Protein AF-A0A7X1B0L5-F1 (afdb_monomer_lite)

Foldseek 3Di:
DDPPDDPPDDDVVVVVVVVVPDDDCWQVLQVVLVVVVVVVCVVVVADWDKAGQDPPPHSKIKIWHWDQAPVAIKIWIWIWTDDPSFIKIWIFIAGVPCRVRTDDIDIDTDPDPVRVVVVVVVVVCVHPPDPPPD

Radius of gyration: 18.7 Å; chains: 1; bounding box: 50×46×58 Å

Secondary structure (DSSP, 8-state):
---------SHHHHHHHHHHTSPP-HHHHHHHHHHHHHHHHHHTT---EEE--BTTTBSEEEEEEEEE-SSSEEEEEEEEEEETTEEEEEEEEEETT-TTSB---EEEE-SSHHHHHHHHHHHHHHHH------

Organism: NCBI:txid388746

Sequence (134 aa):
MKSGNPNPTSDLFMILETKRNSASDSCQIVSDASSWLKSELKGADVKFQYGACENDLWTFSSFTFLRDGDDEKLAFELKIAEISRVPYAFIDVHAFGKPQERRFPFFGEIESEDGKNKVLHYIADFLLSTETSE

pLDDT: mean 86.51, std 14.71, range [40.25, 98.25]

Structure (mmCIF, N/CA/C/O backbone):
data_AF-A0A7X1B0L5-F1
#
_entry.id   AF-A0A7X1B0L5-F1
#
loop_
_atom_site.group_PDB
_atom_site.id
_atom_site.type_symbol
_atom_site.label_atom_id
_atom_site.label_alt_id
_atom_site.label_comp_id
_atom_site.label_asym_id
_atom_site.label_entity_id
_atom_site.label_seq_id
_atom_site.pdbx_PDB_ins_code
_atom_site.Cartn_x
_atom_site.Cartn_y
_atom_site.Cartn_z
_atom_site.occupancy
_atom_site.B_iso_or_equiv
_atom_site.auth_seq_id
_atom_site.auth_comp_id
_atom_site.auth_asym_id
_atom_site.auth_atom_id
_atom_site.pdbx_PDB_model_num
ATOM 1 N N . MET A 1 1 ? 37.991 31.538 -10.272 1.00 41.81 1 MET A N 1
ATOM 2 C CA . MET A 1 1 ? 36.597 31.284 -9.854 1.00 41.81 1 MET A CA 1
ATOM 3 C C . MET A 1 1 ? 35.703 31.298 -11.088 1.00 41.81 1 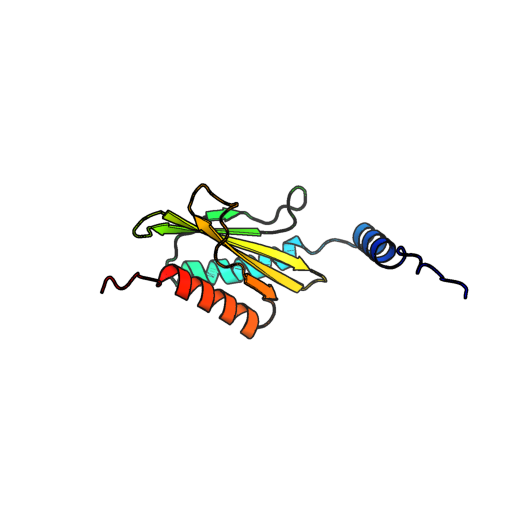MET A C 1
ATOM 5 O O . MET A 1 1 ? 35.440 32.364 -11.622 1.00 41.81 1 MET A O 1
ATOM 9 N N . LYS A 1 2 ? 35.293 30.127 -11.584 1.00 41.50 2 LYS A N 1
ATOM 10 C CA . LYS A 1 2 ? 34.147 29.994 -12.492 1.00 41.50 2 LYS A CA 1
ATOM 11 C C . LYS A 1 2 ? 33.177 29.066 -11.777 1.00 41.50 2 LYS A C 1
ATOM 13 O O . LYS A 1 2 ? 33.413 27.866 -11.720 1.00 41.50 2 LYS A O 1
ATOM 18 N N . SER A 1 3 ? 32.180 29.663 -11.132 1.00 49.12 3 SER A N 1
ATOM 19 C CA . SER A 1 3 ? 31.048 28.940 -10.560 1.00 49.12 3 SER A CA 1
ATOM 20 C C . SER A 1 3 ? 30.271 28.343 -11.730 1.00 49.12 3 SER A C 1
ATOM 22 O O . SER A 1 3 ? 29.501 29.035 -12.392 1.00 49.12 3 SER A O 1
ATOM 24 N N . GLY A 1 4 ? 30.594 27.102 -12.086 1.00 45.38 4 GLY A N 1
ATOM 25 C CA . GLY A 1 4 ? 29.802 26.327 -13.025 1.00 45.38 4 GLY A CA 1
ATOM 26 C C . GLY A 1 4 ? 28.561 25.872 -12.284 1.00 45.38 4 GLY A C 1
ATOM 27 O O . GLY A 1 4 ? 28.646 24.951 -11.478 1.00 45.38 4 GLY A O 1
ATOM 28 N N . ASN A 1 5 ? 27.430 26.533 -12.527 1.00 48.34 5 ASN A N 1
ATOM 29 C CA . ASN A 1 5 ? 26.137 25.967 -12.163 1.00 48.34 5 ASN A CA 1
ATOM 30 C C . ASN A 1 5 ? 26.060 24.566 -12.796 1.00 48.34 5 ASN A C 1
ATOM 32 O O . ASN A 1 5 ? 26.190 24.473 -14.022 1.00 48.34 5 ASN A O 1
ATOM 36 N N . PRO A 1 6 ? 25.898 23.481 -12.018 1.00 54.34 6 PRO A N 1
ATOM 37 C CA . PRO A 1 6 ? 25.676 22.168 -12.598 1.00 54.34 6 PRO A CA 1
ATOM 38 C C . PRO A 1 6 ? 24.357 22.240 -13.362 1.00 54.34 6 PRO A C 1
ATOM 40 O O . PRO A 1 6 ? 23.338 22.622 -12.797 1.00 54.34 6 PRO A O 1
ATOM 43 N N . ASN A 1 7 ? 24.395 21.960 -14.662 1.00 52.66 7 ASN A N 1
ATOM 44 C CA . ASN A 1 7 ? 23.231 22.013 -15.537 1.00 52.66 7 ASN A CA 1
ATOM 45 C C . ASN A 1 7 ? 22.232 20.934 -15.067 1.00 52.66 7 ASN A C 1
ATOM 47 O O . ASN A 1 7 ? 22.522 19.747 -15.237 1.00 52.66 7 ASN A O 1
ATOM 51 N N . PRO A 1 8 ? 21.100 21.274 -14.425 1.00 59.25 8 PRO A N 1
ATOM 52 C CA . PRO A 1 8 ? 20.232 20.269 -13.838 1.00 59.25 8 PRO A CA 1
ATOM 53 C C . PRO A 1 8 ? 19.237 19.814 -14.902 1.00 59.25 8 PRO A C 1
ATOM 55 O O . PRO A 1 8 ? 18.107 20.282 -14.900 1.00 59.25 8 PRO A O 1
ATOM 58 N N . THR A 1 9 ? 19.638 18.996 -15.882 1.00 58.16 9 THR A N 1
ATOM 59 C CA . THR A 1 9 ? 18.682 18.335 -16.806 1.00 58.16 9 THR A CA 1
ATOM 60 C C . THR A 1 9 ? 19.365 17.319 -17.723 1.00 58.16 9 THR A C 1
ATOM 62 O O . THR A 1 9 ? 19.724 17.601 -18.860 1.00 58.16 9 THR A O 1
ATOM 65 N N . SER A 1 10 ? 19.524 16.098 -17.224 1.00 71.75 10 SER A N 1
ATOM 66 C CA . SER A 1 10 ? 19.858 14.920 -18.035 1.00 71.75 10 SER A CA 1
ATOM 67 C C . SER A 1 10 ? 18.999 13.752 -17.562 1.00 71.75 10 SER A C 1
ATOM 69 O O . SER A 1 10 ? 18.198 13.210 -18.317 1.00 71.75 10 SER A O 1
ATOM 71 N N . ASP A 1 11 ? 19.054 13.454 -16.267 1.00 81.38 11 ASP A N 1
ATOM 72 C CA . ASP A 1 11 ? 18.616 12.145 -15.780 1.00 81.38 11 ASP A CA 1
ATOM 73 C C . ASP A 1 11 ? 17.094 11.989 -15.768 1.00 81.38 11 ASP A C 1
ATOM 75 O O . ASP A 1 11 ? 16.576 11.002 -16.281 1.00 81.38 11 ASP A O 1
ATOM 79 N N . LEU A 1 12 ? 16.349 12.990 -15.278 1.00 84.06 12 LEU A N 1
ATOM 80 C CA . LEU A 1 12 ? 14.881 12.942 -15.312 1.00 84.06 12 LEU A CA 1
ATOM 81 C C . LEU A 1 12 ? 14.346 12.922 -16.752 1.00 84.06 12 LEU A C 1
ATOM 83 O O . LEU A 1 12 ? 13.391 12.206 -17.032 1.00 84.06 12 LEU A O 1
ATOM 87 N N . PHE A 1 13 ? 14.972 13.665 -17.670 1.00 86.31 13 PHE A N 1
ATOM 88 C CA . PHE A 1 13 ? 14.600 13.639 -19.087 1.00 86.31 13 PHE A CA 1
ATOM 89 C C . PHE A 1 13 ? 14.810 12.240 -19.681 1.00 86.31 13 PHE A C 1
ATOM 91 O O . PHE A 1 13 ? 13.895 11.694 -20.293 1.00 86.31 13 PHE A O 1
ATOM 98 N N . MET A 1 14 ? 15.964 11.619 -19.417 1.00 86.50 14 MET A N 1
ATOM 99 C CA . MET A 1 14 ? 16.253 10.249 -19.846 1.00 86.50 14 MET A CA 1
ATOM 100 C C . MET A 1 14 ? 15.280 9.225 -19.244 1.00 86.50 14 MET A C 1
ATOM 102 O O . MET A 1 14 ? 14.823 8.328 -19.954 1.00 86.50 14 MET A O 1
ATOM 106 N N . ILE A 1 15 ? 14.912 9.365 -17.965 1.00 87.25 15 ILE A N 1
ATOM 107 C CA . ILE A 1 15 ? 13.922 8.499 -17.305 1.00 87.25 15 ILE A CA 1
ATOM 108 C C . ILE A 1 15 ? 12.543 8.658 -17.956 1.00 87.25 15 ILE A C 1
ATOM 110 O O . ILE A 1 15 ? 11.887 7.656 -18.242 1.00 87.25 15 ILE A O 1
ATOM 114 N N . LEU A 1 16 ? 12.104 9.893 -18.217 1.00 88.06 16 LEU A N 1
ATOM 115 C CA . LEU A 1 16 ? 10.815 10.171 -18.856 1.00 88.06 16 LEU A CA 1
ATOM 116 C C . LEU A 1 16 ? 10.750 9.589 -20.270 1.00 88.06 16 LEU A C 1
ATOM 118 O O . LEU A 1 16 ? 9.774 8.917 -20.600 1.00 88.06 16 LEU A O 1
ATOM 122 N N . GLU A 1 17 ? 11.788 9.792 -21.083 1.00 87.75 17 GLU A N 1
ATOM 123 C CA . GLU A 1 17 ? 11.864 9.215 -22.429 1.00 87.75 17 GLU A CA 1
ATOM 124 C C . GLU A 1 17 ? 11.896 7.684 -22.390 1.00 87.75 17 GLU A C 1
ATOM 126 O O . GLU A 1 17 ? 11.199 7.028 -23.163 1.00 87.75 17 GLU A O 1
ATOM 131 N N . THR A 1 18 ? 12.622 7.090 -21.441 1.00 85.62 18 THR A N 1
ATOM 132 C CA . THR A 1 18 ? 12.634 5.630 -21.261 1.00 85.62 18 THR A CA 1
ATOM 133 C C . THR A 1 18 ? 11.245 5.106 -20.892 1.00 85.62 18 THR A C 1
ATOM 135 O O . THR A 1 18 ? 10.777 4.140 -21.495 1.00 85.62 18 THR A O 1
ATOM 138 N N . LYS A 1 19 ? 10.551 5.752 -19.943 1.00 84.88 19 LYS A N 1
ATOM 139 C CA . LYS A 1 19 ? 9.204 5.343 -19.513 1.00 84.88 19 LYS A CA 1
ATOM 140 C C . LYS A 1 19 ? 8.155 5.516 -20.614 1.00 84.88 19 LYS A C 1
ATOM 142 O O . LYS A 1 19 ? 7.309 4.645 -20.758 1.00 84.88 19 LYS A O 1
ATOM 147 N N . ARG A 1 20 ? 8.224 6.586 -21.416 1.00 84.12 20 ARG A N 1
ATOM 148 C CA . ARG A 1 20 ? 7.311 6.811 -22.557 1.00 84.12 20 ARG A CA 1
ATOM 149 C C . ARG A 1 20 ? 7.413 5.729 -23.626 1.00 84.12 20 ARG A C 1
ATOM 151 O O . ARG A 1 20 ? 6.410 5.389 -24.241 1.00 84.12 20 ARG A O 1
ATOM 158 N N . ASN A 1 21 ? 8.621 5.222 -23.852 1.00 82.69 21 ASN A N 1
ATOM 159 C CA . ASN A 1 21 ? 8.907 4.260 -24.914 1.00 82.69 21 ASN A CA 1
ATOM 160 C C . ASN A 1 21 ? 8.895 2.796 -24.433 1.00 82.69 21 ASN A C 1
ATOM 162 O O . ASN A 1 21 ? 9.143 1.891 -25.228 1.00 82.69 21 ASN A O 1
ATOM 166 N N . SER A 1 22 ? 8.614 2.549 -23.150 1.00 78.12 22 SER A N 1
ATOM 167 C CA . SER A 1 22 ? 8.522 1.205 -22.572 1.00 78.12 22 SER A CA 1
ATOM 168 C C . SER A 1 22 ? 7.062 0.797 -22.384 1.00 78.12 22 SER A C 1
ATOM 170 O O . SER A 1 22 ? 6.230 1.616 -22.002 1.00 78.12 22 SER A O 1
ATOM 172 N N . ALA A 1 23 ? 6.743 -0.482 -22.597 1.00 76.44 23 ALA A N 1
ATOM 173 C CA . ALA A 1 23 ? 5.462 -1.024 -22.151 1.00 76.44 23 ALA A CA 1
ATOM 174 C C . ALA A 1 23 ? 5.395 -0.955 -20.615 1.00 76.44 23 ALA A C 1
ATOM 176 O O . ALA A 1 23 ? 6.327 -1.399 -19.943 1.00 76.44 23 ALA A O 1
ATOM 177 N N . SER A 1 24 ? 4.321 -0.377 -20.068 1.00 79.81 24 SER A N 1
ATOM 178 C CA . SER A 1 24 ? 4.121 -0.306 -18.618 1.00 79.81 24 SER A CA 1
ATOM 179 C C . SER A 1 24 ? 3.566 -1.632 -18.102 1.00 79.81 24 SER A C 1
ATOM 181 O O . SER A 1 24 ? 2.501 -2.080 -18.520 1.00 79.81 24 SER A O 1
ATOM 183 N N . ASP A 1 25 ? 4.296 -2.242 -17.174 1.00 86.69 25 ASP A N 1
ATOM 184 C CA . ASP A 1 25 ? 3.883 -3.372 -16.339 1.00 86.69 25 ASP A CA 1
ATOM 185 C C . ASP A 1 25 ? 3.451 -2.916 -14.931 1.00 86.69 25 ASP A C 1
ATOM 187 O O . ASP A 1 25 ? 3.188 -3.743 -14.057 1.00 86.69 25 ASP A O 1
ATOM 191 N N . SER A 1 26 ? 3.319 -1.602 -14.708 1.00 89.75 26 SER A N 1
ATOM 192 C CA . SER A 1 26 ? 3.082 -1.016 -13.386 1.00 89.75 26 SER A CA 1
ATOM 193 C C . SER A 1 26 ? 1.814 -1.569 -12.729 1.00 89.75 26 SER A C 1
ATOM 195 O O . SER A 1 26 ? 1.869 -1.985 -11.575 1.00 89.75 26 SER A O 1
ATOM 197 N N . CYS A 1 27 ? 0.683 -1.657 -13.444 1.00 91.50 27 CYS A N 1
ATOM 198 C CA . CYS A 1 27 ? -0.533 -2.226 -12.852 1.00 91.50 27 CYS A CA 1
ATOM 199 C C . CYS A 1 27 ? -0.462 -3.740 -12.632 1.00 91.50 27 CYS A C 1
ATOM 201 O O . CYS A 1 27 ? -1.142 -4.221 -11.731 1.00 91.50 27 CYS A O 1
ATOM 203 N N . GLN A 1 28 ? 0.359 -4.486 -13.379 1.00 93.00 28 GLN A N 1
ATOM 204 C CA . GLN A 1 28 ? 0.576 -5.908 -13.101 1.00 93.00 28 GLN A CA 1
ATOM 205 C C . GLN A 1 28 ? 1.326 -6.069 -11.774 1.00 93.00 28 GLN A C 1
ATOM 207 O O . GLN A 1 28 ? 0.827 -6.732 -10.869 1.00 93.00 28 GLN A O 1
ATOM 212 N N . ILE A 1 29 ? 2.454 -5.366 -11.620 1.00 94.62 29 ILE A N 1
ATOM 213 C CA . ILE A 1 29 ? 3.265 -5.363 -10.391 1.00 94.62 29 ILE A CA 1
ATOM 214 C C . ILE A 1 29 ? 2.428 -4.912 -9.188 1.00 94.62 29 ILE A C 1
ATOM 216 O O . ILE A 1 29 ? 2.430 -5.556 -8.137 1.00 94.62 29 ILE A O 1
ATOM 220 N N . VAL A 1 30 ? 1.669 -3.823 -9.347 1.00 95.94 30 VAL A N 1
ATOM 221 C CA . VAL A 1 30 ? 0.775 -3.323 -8.300 1.00 95.94 30 VAL A CA 1
ATOM 222 C C . VAL A 1 30 ? -0.310 -4.347 -7.989 1.00 95.94 30 VAL A C 1
ATOM 224 O O . VAL A 1 30 ? -0.522 -4.633 -6.819 1.00 95.94 30 VAL A O 1
ATOM 227 N N . SER A 1 31 ? -0.967 -4.930 -8.994 1.00 95.12 31 SER A N 1
ATOM 228 C CA . SER A 1 31 ? -2.031 -5.921 -8.797 1.00 95.12 31 SER A CA 1
ATOM 229 C C . SER A 1 31 ? -1.543 -7.178 -8.075 1.00 95.12 31 SER A C 1
ATOM 231 O O . SER A 1 31 ? -2.259 -7.692 -7.213 1.00 95.12 31 SER A O 1
ATOM 233 N N . ASP A 1 32 ? -0.336 -7.660 -8.368 1.00 96.38 32 ASP A N 1
ATOM 234 C CA . ASP A 1 32 ? 0.253 -8.819 -7.689 1.00 96.38 32 ASP A CA 1
ATOM 235 C C . ASP A 1 32 ? 0.504 -8.518 -6.204 1.00 96.38 32 ASP A C 1
ATOM 237 O O . ASP A 1 32 ? 0.066 -9.270 -5.326 1.00 96.38 32 ASP A O 1
ATOM 241 N N . ALA A 1 33 ? 1.096 -7.358 -5.901 1.00 97.38 33 ALA A N 1
ATOM 242 C CA . ALA A 1 33 ? 1.292 -6.898 -4.528 1.00 97.38 33 ALA A CA 1
ATOM 243 C C . ALA A 1 33 ? -0.041 -6.633 -3.794 1.00 97.38 33 ALA A C 1
ATOM 245 O O . ALA A 1 33 ? -0.214 -7.032 -2.641 1.00 97.38 33 ALA A O 1
ATOM 246 N N . SER A 1 34 ? -1.026 -6.021 -4.459 1.00 97.50 34 SER A N 1
ATOM 247 C CA . SER A 1 34 ? -2.371 -5.826 -3.904 1.00 97.50 34 SER A CA 1
ATOM 248 C C . SER A 1 34 ? -3.064 -7.150 -3.618 1.00 97.50 34 SER A C 1
ATOM 250 O O . SER A 1 34 ? -3.792 -7.254 -2.636 1.00 97.50 34 SER A O 1
ATOM 252 N N . SER A 1 35 ? -2.888 -8.152 -4.480 1.00 97.69 35 SER A N 1
ATOM 253 C CA . SER A 1 35 ? -3.526 -9.460 -4.332 1.00 97.69 35 SER A CA 1
ATOM 254 C C . SER A 1 35 ? -2.990 -10.199 -3.115 1.00 97.69 35 SER A C 1
ATOM 256 O O . SER A 1 35 ? -3.784 -10.770 -2.366 1.00 97.69 35 SER A O 1
ATOM 258 N N . TRP A 1 36 ? -1.677 -10.110 -2.873 1.00 97.75 36 TRP A N 1
ATOM 259 C CA . TRP A 1 36 ? -1.065 -10.568 -1.628 1.00 97.75 36 TRP A CA 1
ATOM 260 C C . TRP A 1 36 ? -1.709 -9.888 -0.413 1.00 97.75 36 TRP A C 1
ATOM 262 O O . TRP A 1 36 ? -2.328 -10.570 0.403 1.00 97.75 36 TRP A O 1
ATOM 272 N N . LEU A 1 37 ? -1.672 -8.553 -0.330 1.00 98.25 37 LEU A N 1
ATOM 273 C CA . LEU A 1 37 ? -2.199 -7.836 0.837 1.00 98.25 37 LEU A CA 1
ATOM 274 C C . LEU A 1 37 ? -3.696 -8.112 1.047 1.00 98.25 37 LEU A C 1
ATOM 276 O O . LEU A 1 37 ? -4.158 -8.334 2.162 1.00 98.25 37 LEU A O 1
ATOM 280 N N . LYS A 1 38 ? -4.469 -8.160 -0.040 1.00 97.75 38 LYS A N 1
ATOM 281 C CA . LYS A 1 38 ? -5.894 -8.502 -0.008 1.00 97.75 38 LYS A CA 1
ATOM 282 C C . LYS A 1 38 ? -6.137 -9.905 0.550 1.00 97.75 38 LYS A C 1
ATOM 284 O O . LYS A 1 38 ? -7.156 -10.107 1.206 1.00 97.75 38 LYS A O 1
ATOM 289 N N . SER A 1 39 ? -5.250 -10.861 0.273 1.00 98.12 39 SER A N 1
ATOM 290 C CA . SER A 1 39 ? -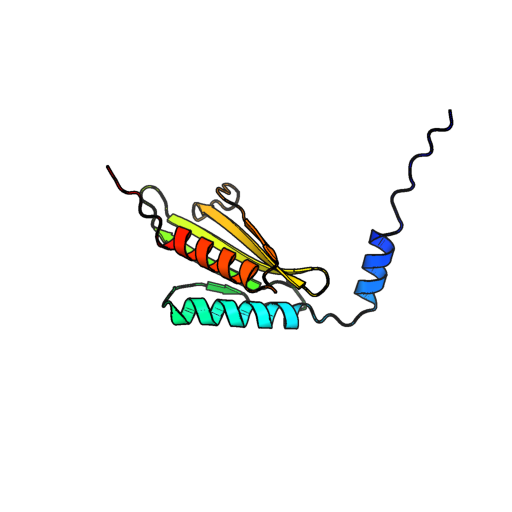5.317 -12.214 0.831 1.00 98.12 39 SER A CA 1
ATOM 291 C C . SER A 1 39 ? -5.061 -12.208 2.336 1.00 98.12 39 SER A C 1
ATOM 293 O O . SER A 1 39 ? -5.859 -12.784 3.068 1.00 98.12 39 SER A O 1
ATOM 295 N N . GLU A 1 40 ? -4.020 -11.510 2.797 1.00 98.19 40 GLU A N 1
ATOM 296 C CA . GLU A 1 40 ? -3.695 -11.376 4.228 1.00 98.19 40 GLU A CA 1
ATOM 297 C C . GLU A 1 40 ? -4.862 -10.757 5.008 1.00 98.19 40 GLU A C 1
ATOM 299 O O . GLU A 1 40 ? -5.354 -11.324 5.982 1.00 98.19 40 GLU A O 1
ATOM 304 N N . LEU A 1 41 ? -5.387 -9.631 4.513 1.00 97.31 41 LEU A N 1
ATOM 305 C CA . LEU A 1 41 ? -6.501 -8.917 5.141 1.00 97.31 41 LEU A CA 1
ATOM 306 C C . LEU A 1 41 ? -7.770 -9.768 5.215 1.00 97.31 41 LEU A C 1
ATOM 308 O O . LEU A 1 41 ? -8.455 -9.770 6.233 1.00 97.31 41 LEU A O 1
ATOM 312 N N . LYS A 1 42 ? -8.084 -10.509 4.146 1.00 97.19 42 LYS A N 1
ATOM 313 C CA . LYS A 1 42 ? -9.220 -11.438 4.140 1.00 97.19 42 LYS A CA 1
ATOM 314 C C . LYS A 1 42 ? -8.997 -12.623 5.075 1.00 97.19 42 LYS A C 1
ATOM 316 O O . LYS A 1 42 ? -9.939 -13.035 5.740 1.00 97.19 42 LYS A O 1
ATOM 321 N N . GLY A 1 43 ? -7.782 -13.170 5.114 1.00 97.56 43 GLY A N 1
ATOM 322 C CA . GLY A 1 43 ? -7.415 -14.271 6.006 1.00 97.56 43 GLY A CA 1
ATOM 323 C C . GLY A 1 43 ? -7.531 -13.894 7.483 1.00 97.56 43 GLY A C 1
ATOM 324 O O . GLY A 1 43 ? -7.900 -14.735 8.297 1.00 97.56 43 GLY A O 1
ATOM 325 N N . ALA A 1 44 ? -7.288 -12.622 7.807 1.00 96.81 44 ALA A N 1
ATOM 326 C CA . ALA A 1 44 ? -7.414 -12.055 9.147 1.00 96.81 44 ALA A CA 1
ATOM 327 C C . ALA A 1 44 ? -8.797 -11.435 9.458 1.00 96.81 44 ALA A C 1
ATOM 329 O O . ALA A 1 44 ? -8.950 -10.809 10.503 1.00 96.81 44 ALA A O 1
ATOM 330 N N . ASP A 1 45 ? -9.792 -11.577 8.571 1.00 95.62 45 ASP A N 1
ATOM 331 C CA . ASP A 1 45 ? -11.142 -10.987 8.699 1.00 95.62 45 ASP A CA 1
ATOM 332 C C . ASP A 1 45 ? -11.160 -9.453 8.908 1.00 95.62 45 ASP A C 1
ATOM 334 O O . ASP A 1 45 ? -12.021 -8.877 9.577 1.00 95.62 45 ASP A O 1
ATOM 338 N N . VAL A 1 46 ? -10.198 -8.748 8.307 1.00 94.19 46 VAL A N 1
ATOM 339 C CA . VAL A 1 46 ? -10.128 -7.284 8.352 1.00 94.19 46 VAL A CA 1
ATOM 340 C C . VAL A 1 46 ? -11.074 -6.691 7.308 1.00 94.19 46 VAL A C 1
ATOM 342 O O . VAL A 1 46 ? -11.012 -7.023 6.123 1.00 94.19 46 VAL A O 1
ATOM 345 N N . LYS A 1 47 ? -11.937 -5.755 7.722 1.00 94.06 47 LYS A N 1
ATOM 346 C CA . LYS A 1 47 ? -12.806 -5.000 6.804 1.00 94.06 47 LYS A CA 1
ATOM 347 C C . LYS A 1 47 ? -12.038 -3.847 6.162 1.00 94.06 47 LYS A C 1
ATOM 349 O O . LYS A 1 47 ? -11.452 -3.027 6.862 1.00 94.06 47 LYS A O 1
ATOM 354 N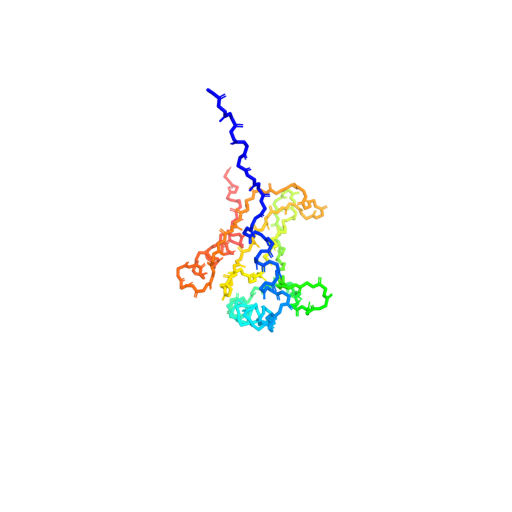 N . PHE A 1 48 ? -12.104 -3.745 4.837 1.00 95.94 48 PHE A N 1
ATOM 355 C CA . PHE A 1 48 ? -11.434 -2.690 4.077 1.00 95.94 48 PHE A CA 1
ATOM 356 C C . PHE A 1 48 ? -12.224 -2.275 2.835 1.00 95.94 48 PHE A C 1
ATOM 358 O O . PHE A 1 48 ? -12.989 -3.057 2.266 1.00 95.94 48 PHE A O 1
ATOM 365 N N . GLN A 1 49 ? -11.996 -1.042 2.395 1.00 96.81 49 GLN A N 1
ATOM 366 C CA . GLN A 1 49 ? -12.331 -0.576 1.051 1.00 96.81 49 GLN A CA 1
ATOM 367 C C . GLN A 1 49 ? -11.105 -0.733 0.151 1.00 96.81 49 GLN A C 1
ATOM 369 O O . GLN A 1 49 ? -9.983 -0.562 0.621 1.00 96.81 49 GLN A O 1
ATOM 374 N N . TYR A 1 50 ? -11.310 -1.074 -1.122 1.00 96.31 50 TYR A N 1
ATOM 375 C CA . TYR A 1 50 ? -10.230 -1.326 -2.077 1.00 96.31 50 TYR A CA 1
ATOM 376 C C . TYR A 1 50 ? -10.464 -0.580 -3.391 1.00 96.31 50 TYR A C 1
ATOM 378 O O . TYR A 1 50 ? -11.526 -0.734 -3.996 1.00 96.31 50 TYR A O 1
ATOM 386 N N . GLY A 1 51 ? -9.460 0.176 -3.833 1.00 94.50 51 GLY A N 1
ATOM 387 C CA . GLY A 1 51 ? -9.357 0.746 -5.175 1.00 94.50 51 GLY A CA 1
ATOM 388 C C . GLY A 1 51 ? -8.306 -0.007 -5.988 1.00 94.50 51 GLY A C 1
ATOM 389 O O . GLY A 1 51 ? -7.169 -0.166 -5.542 1.00 94.50 51 GLY A O 1
ATOM 390 N N . ALA A 1 52 ? -8.685 -0.500 -7.165 1.00 92.00 52 ALA A N 1
ATOM 391 C CA . ALA A 1 52 ? -7.766 -1.200 -8.058 1.00 92.00 52 ALA A CA 1
ATOM 392 C C . ALA A 1 52 ? -6.853 -0.223 -8.814 1.00 92.00 52 ALA A C 1
ATOM 394 O O . ALA A 1 52 ? -7.181 0.950 -8.964 1.00 92.00 52 ALA A O 1
ATOM 395 N N . CYS A 1 53 ? -5.723 -0.733 -9.310 1.00 88.69 53 CYS A N 1
ATOM 396 C CA . CYS A 1 53 ? -4.898 -0.001 -10.269 1.00 88.69 53 CYS A CA 1
ATOM 397 C C . CYS A 1 53 ? -5.641 0.113 -11.601 1.00 88.69 53 CYS A C 1
ATOM 399 O O . CYS A 1 53 ? -6.125 -0.895 -12.120 1.00 88.69 53 CYS A O 1
ATOM 401 N N . GLU A 1 54 ? -5.701 1.316 -12.165 1.00 83.56 54 GLU A N 1
ATOM 402 C CA . GLU A 1 54 ? -6.344 1.576 -13.452 1.00 83.56 54 GLU A CA 1
ATOM 403 C C . GLU A 1 54 ? -5.373 2.348 -14.346 1.00 83.56 54 GLU A C 1
ATOM 405 O O . GLU A 1 54 ? -4.985 3.476 -14.032 1.00 83.56 54 GLU A O 1
ATOM 410 N N . ASN A 1 55 ? -5.004 1.742 -15.479 1.00 69.69 55 ASN A N 1
ATOM 411 C CA . ASN A 1 55 ? -3.962 2.240 -16.387 1.00 69.69 55 ASN A CA 1
ATOM 412 C C . ASN A 1 55 ? -4.163 3.697 -16.853 1.00 69.69 55 ASN A C 1
ATOM 414 O O . ASN A 1 55 ? -3.180 4.370 -17.152 1.00 69.69 55 ASN A O 1
ATOM 418 N N . ASP A 1 56 ? -5.404 4.188 -16.888 1.00 64.25 56 ASP A N 1
ATOM 419 C CA . ASP A 1 56 ? -5.746 5.489 -17.477 1.00 64.25 56 ASP A CA 1
ATOM 420 C C . ASP A 1 56 ? -5.866 6.634 -16.457 1.00 64.25 56 ASP A C 1
ATOM 422 O O . ASP A 1 56 ? -5.906 7.803 -16.844 1.00 64.25 56 ASP A O 1
ATOM 426 N N . LEU A 1 57 ? -5.933 6.326 -15.158 1.00 59.53 57 LEU A N 1
ATOM 427 C CA . LEU A 1 57 ? -6.235 7.312 -14.112 1.00 59.53 57 LEU A CA 1
ATOM 428 C C . LEU A 1 57 ? -5.216 7.297 -12.961 1.00 59.53 57 LEU A C 1
ATOM 430 O O . LEU A 1 57 ? -4.836 8.356 -12.460 1.00 59.53 57 LEU A O 1
ATOM 434 N N . TRP A 1 58 ? -4.753 6.115 -12.544 1.00 65.31 58 TRP A N 1
ATOM 435 C CA . TRP A 1 58 ? -3.925 5.943 -11.349 1.00 65.31 58 TRP A CA 1
ATOM 436 C C . TRP A 1 58 ? -3.136 4.633 -11.443 1.00 65.31 58 TRP A C 1
ATOM 438 O O . TRP A 1 58 ? -3.696 3.540 -11.415 1.00 65.31 58 TRP A O 1
ATOM 448 N N . THR A 1 59 ? -1.807 4.736 -11.475 1.00 85.69 59 THR A N 1
ATOM 449 C CA . THR A 1 59 ? -0.885 3.586 -11.510 1.00 85.69 59 THR A CA 1
ATOM 450 C C . THR A 1 59 ? -0.617 3.010 -10.113 1.00 85.69 59 THR A C 1
ATOM 452 O O . THR A 1 59 ? 0.498 2.584 -9.809 1.00 85.69 59 THR A O 1
ATOM 455 N N . PHE A 1 60 ? -1.611 3.073 -9.228 1.00 93.62 60 PHE A N 1
ATOM 456 C CA . PHE A 1 60 ? -1.530 2.588 -7.857 1.00 93.62 60 PHE A CA 1
ATOM 457 C C . PHE A 1 60 ? -2.854 1.953 -7.439 1.00 93.62 60 PHE A C 1
ATOM 459 O O . PHE A 1 60 ? -3.904 2.265 -7.987 1.00 93.62 60 PHE A O 1
ATOM 466 N N . SER A 1 61 ? -2.802 1.083 -6.437 1.00 96.19 61 SER A N 1
ATOM 467 C CA . SER A 1 61 ? -3.990 0.570 -5.749 1.00 96.19 61 SER A CA 1
ATOM 468 C C . SER A 1 61 ? -4.115 1.205 -4.373 1.00 96.19 61 SER A C 1
ATOM 470 O O . SER A 1 61 ? -3.117 1.672 -3.820 1.00 96.19 61 SER A O 1
ATOM 472 N N . SER A 1 62 ? -5.312 1.200 -3.800 1.00 96.50 62 SER A N 1
ATOM 473 C CA . SER A 1 62 ? -5.558 1.729 -2.463 1.00 96.50 62 SER A CA 1
ATOM 474 C C . SER A 1 62 ? -6.342 0.759 -1.589 1.00 96.50 62 SER A C 1
ATOM 476 O O . SER A 1 62 ? -7.188 0.002 -2.062 1.00 96.50 62 SER A O 1
ATOM 478 N N . PHE A 1 63 ? -6.062 0.812 -0.293 1.00 97.75 63 PHE A N 1
ATOM 479 C CA . PHE A 1 63 ? -6.780 0.138 0.772 1.00 97.75 63 PHE A CA 1
ATOM 480 C C . PHE A 1 63 ? -7.109 1.172 1.842 1.00 97.75 63 PHE A C 1
ATOM 482 O O . PHE A 1 63 ? -6.235 1.938 2.250 1.00 97.75 63 PHE A O 1
ATOM 489 N N . THR A 1 64 ? -8.351 1.183 2.312 1.00 96.19 64 THR A N 1
ATOM 490 C CA . THR A 1 64 ? -8.766 2.049 3.417 1.00 96.19 64 THR A CA 1
ATOM 491 C C . THR A 1 64 ? -9.408 1.216 4.507 1.00 96.19 64 THR A C 1
ATOM 493 O O . THR A 1 64 ? -10.361 0.471 4.257 1.00 96.19 64 THR A O 1
ATOM 496 N N . PHE A 1 65 ? -8.901 1.381 5.723 1.00 91.62 65 PHE A N 1
ATOM 497 C CA . PHE A 1 65 ? -9.451 0.806 6.944 1.00 91.62 65 PHE A CA 1
ATOM 498 C C . PHE A 1 65 ? -9.930 1.940 7.832 1.00 91.62 65 PHE A C 1
ATOM 500 O O . PHE A 1 65 ? -9.328 3.016 7.865 1.00 91.62 65 PHE A O 1
ATOM 507 N N . LEU A 1 66 ? -11.005 1.690 8.566 1.00 91.62 66 LEU A N 1
ATOM 508 C CA . LEU A 1 66 ? -11.514 2.632 9.544 1.00 91.62 66 LEU A CA 1
ATOM 509 C C . LEU A 1 66 ? -11.503 1.974 10.912 1.00 91.62 66 LEU A C 1
ATOM 511 O O . LEU A 1 66 ? -11.944 0.834 11.055 1.00 91.62 66 LEU A O 1
ATOM 515 N N . ARG A 1 67 ? -11.049 2.724 11.906 1.00 89.00 67 ARG A N 1
ATOM 516 C CA . ARG A 1 67 ? -11.075 2.322 13.306 1.00 89.00 67 ARG A CA 1
ATOM 517 C C . ARG A 1 67 ? -11.770 3.407 14.104 1.00 89.00 67 ARG A C 1
ATOM 519 O O . ARG A 1 67 ? -11.512 4.589 13.888 1.00 89.00 67 ARG A O 1
ATOM 526 N N . ASP A 1 68 ? -12.648 3.018 15.011 1.00 85.62 68 ASP A N 1
ATOM 527 C CA . ASP A 1 68 ? -13.179 3.959 15.988 1.00 85.62 68 ASP A CA 1
ATOM 528 C C . ASP A 1 68 ? -12.079 4.209 17.035 1.00 85.62 68 ASP A C 1
ATOM 530 O O . ASP A 1 68 ? -11.506 3.263 17.572 1.00 85.62 68 ASP A O 1
ATOM 534 N N . GLY A 1 69 ? -11.688 5.470 17.216 1.00 75.50 69 GLY A N 1
ATOM 535 C CA . GLY A 1 69 ? -10.878 5.910 18.352 1.00 75.50 69 GLY A CA 1
ATOM 536 C C . GLY A 1 69 ? -11.772 6.549 19.411 1.00 75.50 69 GLY A C 1
ATOM 537 O O . GLY A 1 69 ? -12.944 6.818 19.136 1.00 75.50 69 GLY A O 1
ATOM 538 N N . ASP A 1 70 ? -11.215 6.798 20.593 1.00 71.94 70 ASP A N 1
ATOM 539 C CA . ASP A 1 70 ? -11.977 7.283 21.749 1.00 71.94 70 ASP A CA 1
ATOM 540 C C . ASP A 1 70 ? -12.581 8.671 21.492 1.00 71.94 70 ASP A C 1
ATOM 542 O O . ASP A 1 70 ? -13.779 8.880 21.692 1.00 71.94 70 ASP A O 1
ATOM 546 N N . ASP A 1 71 ? -11.775 9.587 20.949 1.00 80.12 71 ASP A N 1
ATOM 547 C CA . ASP A 1 71 ? -12.210 10.951 20.630 1.00 80.12 71 ASP A CA 1
ATOM 548 C C . ASP A 1 71 ? -12.669 11.119 19.175 1.00 80.12 71 ASP A C 1
ATOM 550 O O . ASP A 1 71 ? -13.545 11.933 18.870 1.00 80.12 71 ASP A O 1
ATOM 554 N N . GLU A 1 72 ? -12.072 10.371 18.242 1.00 86.56 72 GLU A N 1
ATOM 555 C CA . GLU A 1 72 ? -12.430 10.450 16.830 1.00 86.56 72 GLU A CA 1
ATOM 556 C C . GLU A 1 72 ? -12.137 9.166 16.052 1.00 86.56 72 GLU A C 1
ATOM 558 O O . GLU A 1 72 ? -11.234 8.385 16.356 1.00 86.56 72 GLU A O 1
ATOM 563 N N . LYS A 1 73 ? -12.903 8.969 14.978 1.00 90.88 73 LYS A N 1
ATOM 564 C CA . LYS A 1 73 ? -12.685 7.880 14.029 1.00 90.88 73 LYS A CA 1
ATOM 565 C C . LYS A 1 73 ? -11.388 8.124 13.260 1.00 90.88 73 LYS A C 1
ATOM 567 O O . LYS A 1 73 ? -11.201 9.201 12.697 1.00 90.88 73 LYS A O 1
ATOM 572 N N . LEU A 1 74 ? -10.524 7.119 13.184 1.00 92.12 74 LEU A N 1
ATOM 573 C CA . LEU A 1 74 ? -9.275 7.165 12.429 1.00 92.12 74 LEU A CA 1
ATOM 574 C C . LEU A 1 74 ? -9.409 6.412 11.107 1.00 92.12 74 LEU A C 1
ATOM 576 O O . LEU A 1 74 ? -10.066 5.370 11.020 1.00 92.12 74 LEU A O 1
ATOM 580 N N . ALA A 1 75 ? -8.756 6.944 10.082 1.00 93.38 75 ALA A N 1
ATOM 581 C CA . ALA A 1 75 ? -8.587 6.312 8.788 1.00 93.38 75 ALA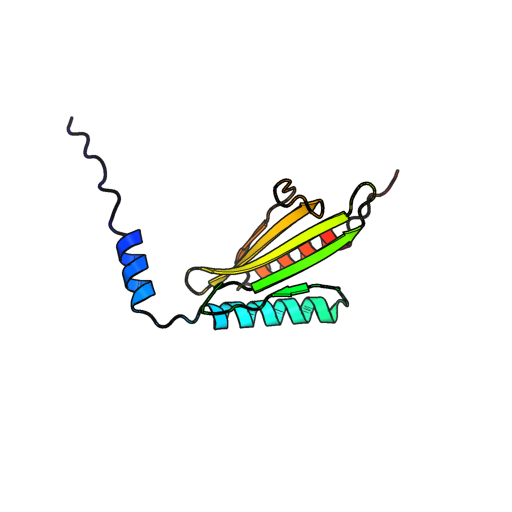 A CA 1
ATOM 582 C C . ALA A 1 75 ? -7.129 5.893 8.610 1.00 93.38 75 ALA A C 1
ATOM 584 O O . ALA A 1 75 ? -6.218 6.676 8.876 1.00 93.38 75 ALA A O 1
ATOM 585 N N . PHE A 1 76 ? -6.938 4.666 8.141 1.00 95.00 76 PHE A N 1
ATOM 586 C CA . PHE A 1 76 ? -5.661 4.160 7.661 1.00 95.00 76 PHE A CA 1
ATOM 587 C C . PHE A 1 76 ? -5.781 3.986 6.154 1.00 95.00 76 PHE A C 1
ATOM 589 O O . PHE A 1 76 ? -6.553 3.150 5.678 1.00 95.00 76 PHE A O 1
ATOM 596 N N . GLU A 1 77 ? -5.042 4.795 5.406 1.00 95.81 77 GLU A N 1
ATOM 597 C CA . GLU A 1 77 ? -4.967 4.738 3.952 1.00 95.81 77 GLU A CA 1
ATOM 598 C C . GLU A 1 77 ? -3.635 4.126 3.536 1.00 95.81 77 GLU A C 1
ATOM 600 O O . GLU A 1 77 ? -2.578 4.692 3.793 1.00 95.81 77 GLU A O 1
ATOM 605 N N . LEU A 1 78 ? -3.682 2.993 2.844 1.00 97.12 78 LEU A N 1
ATOM 606 C CA . LEU A 1 78 ? -2.517 2.353 2.249 1.00 97.12 78 LEU A CA 1
ATOM 607 C C . LEU A 1 78 ? -2.625 2.424 0.733 1.00 97.12 78 LEU A C 1
ATOM 609 O O . LEU A 1 78 ? -3.631 2.020 0.159 1.00 97.12 78 LEU A O 1
ATOM 613 N N . LYS A 1 79 ? -1.580 2.908 0.068 1.00 97.12 79 LYS A N 1
ATOM 614 C CA . LYS A 1 79 ? -1.454 2.936 -1.390 1.00 97.12 79 LYS A CA 1
ATOM 615 C C . LYS A 1 79 ? -0.272 2.079 -1.811 1.00 97.12 79 LYS A C 1
ATOM 617 O O . LYS A 1 79 ? 0.800 2.206 -1.229 1.00 97.12 79 LYS A O 1
ATOM 622 N N . ILE A 1 80 ? -0.458 1.232 -2.819 1.00 97.56 80 ILE A N 1
ATOM 623 C CA . ILE A 1 80 ? 0.630 0.454 -3.422 1.00 97.56 80 ILE A CA 1
ATOM 624 C C . ILE A 1 80 ? 0.895 0.993 -4.817 1.00 97.56 80 ILE A C 1
ATOM 626 O O . ILE A 1 80 ? -0.011 0.973 -5.648 1.00 97.56 80 ILE A O 1
ATOM 630 N N . ALA A 1 81 ? 2.123 1.434 -5.074 1.00 95.44 81 ALA A N 1
ATOM 631 C CA . ALA A 1 81 ? 2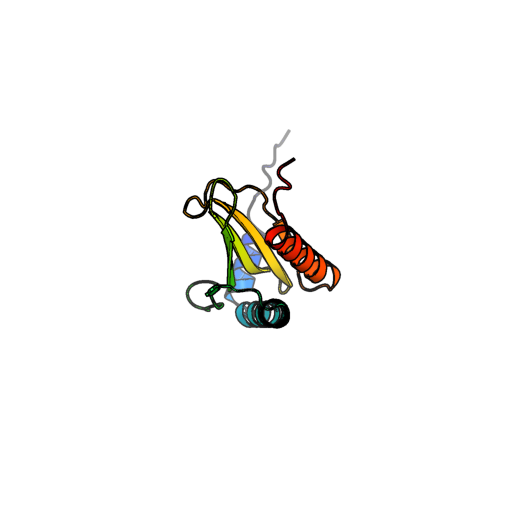.568 1.910 -6.380 1.00 95.44 81 ALA A CA 1
ATOM 632 C C . ALA A 1 81 ? 3.872 1.220 -6.796 1.00 95.44 81 ALA A C 1
ATOM 634 O O . ALA A 1 81 ? 4.626 0.738 -5.953 1.00 95.44 81 ALA A O 1
ATOM 635 N N . GLU A 1 82 ? 4.150 1.198 -8.095 1.00 93.62 82 GLU A N 1
ATOM 636 C CA . GLU A 1 82 ? 5.418 0.706 -8.636 1.00 93.62 82 GLU A CA 1
ATOM 637 C C . GLU A 1 82 ? 6.447 1.841 -8.741 1.00 93.62 82 GLU A C 1
ATOM 639 O O . GLU A 1 82 ? 6.157 2.924 -9.256 1.00 93.62 82 GLU A O 1
ATOM 644 N N . ILE A 1 83 ? 7.670 1.575 -8.276 1.00 91.81 83 ILE A N 1
ATOM 645 C CA . ILE A 1 83 ? 8.837 2.433 -8.473 1.00 91.81 83 ILE A CA 1
ATOM 646 C C . ILE A 1 83 ? 9.996 1.564 -8.954 1.00 91.81 83 ILE A C 1
ATOM 648 O O . ILE A 1 83 ? 10.518 0.738 -8.216 1.00 91.81 83 ILE A O 1
ATOM 652 N N . SER A 1 84 ? 10.432 1.783 -10.194 1.00 89.88 84 SER A N 1
ATOM 653 C CA . SER A 1 84 ? 11.555 1.056 -10.798 1.00 89.88 84 SER A CA 1
ATOM 654 C C . SER A 1 84 ? 11.363 -0.469 -10.796 1.00 89.88 84 SER A C 1
ATOM 656 O O . SER A 1 84 ? 12.296 -1.217 -10.513 1.00 89.88 84 SER A O 1
ATOM 658 N N . ARG A 1 85 ? 10.155 -0.912 -11.157 1.00 90.50 85 ARG A N 1
ATOM 659 C CA . ARG A 1 85 ? 9.664 -2.300 -11.178 1.00 90.50 85 ARG A CA 1
ATOM 660 C C . ARG A 1 85 ? 9.504 -2.969 -9.818 1.00 90.50 85 ARG A C 1
ATOM 662 O O . ARG A 1 85 ? 9.252 -4.165 -9.757 1.00 90.50 85 ARG A O 1
ATOM 669 N N . VAL A 1 86 ? 9.593 -2.197 -8.746 1.00 95.19 86 VAL A N 1
ATOM 670 C CA . VAL A 1 86 ? 9.458 -2.692 -7.381 1.00 95.19 86 VAL A CA 1
ATOM 671 C C . VAL A 1 86 ? 8.179 -2.113 -6.768 1.00 95.19 86 VAL A C 1
ATOM 673 O O . VAL A 1 86 ? 7.929 -0.911 -6.910 1.00 95.19 86 VAL A O 1
ATOM 676 N N . PRO A 1 87 ? 7.329 -2.920 -6.110 1.00 97.00 87 PRO A N 1
ATOM 677 C CA . PRO A 1 87 ? 6.157 -2.419 -5.407 1.00 97.00 87 PRO A CA 1
ATOM 678 C C . PRO A 1 87 ? 6.547 -1.734 -4.089 1.00 97.00 87 PRO A C 1
ATOM 680 O O . PRO A 1 87 ? 7.294 -2.278 -3.275 1.00 97.00 87 PRO A O 1
ATOM 683 N N . TYR A 1 88 ? 5.974 -0.559 -3.847 1.00 97.62 88 TYR A N 1
ATOM 684 C CA . TYR A 1 88 ? 6.107 0.205 -2.609 1.00 97.62 88 TYR A CA 1
ATOM 685 C C . TYR A 1 88 ? 4.744 0.451 -1.976 1.00 97.62 88 TYR A C 1
ATOM 687 O O . TYR A 1 88 ? 3.786 0.781 -2.674 1.00 97.62 88 TYR A O 1
ATOM 695 N N . ALA A 1 89 ? 4.684 0.361 -0.650 1.00 97.50 89 ALA A N 1
ATOM 696 C CA . ALA A 1 89 ? 3.551 0.791 0.150 1.00 97.50 89 ALA A CA 1
ATOM 697 C C . ALA A 1 89 ? 3.785 2.200 0.708 1.00 97.50 89 ALA A C 1
ATOM 699 O O . ALA A 1 89 ? 4.842 2.510 1.260 1.00 97.50 89 ALA A O 1
ATOM 700 N N . PHE A 1 90 ? 2.754 3.028 0.605 1.00 96.44 90 PHE A N 1
ATOM 701 C CA . PHE A 1 90 ? 2.631 4.324 1.254 1.00 96.44 90 PHE A CA 1
ATOM 702 C C . PHE A 1 90 ? 1.442 4.243 2.193 1.00 96.44 90 PHE A C 1
ATOM 704 O O . PHE A 1 90 ? 0.330 3.990 1.740 1.00 96.44 90 PHE A O 1
ATOM 711 N N . ILE A 1 91 ? 1.665 4.443 3.479 1.00 95.81 91 ILE A N 1
ATOM 712 C CA . ILE A 1 91 ? 0.623 4.364 4.494 1.00 95.81 91 ILE A CA 1
ATOM 713 C C . ILE A 1 91 ? 0.511 5.720 5.163 1.00 95.81 91 ILE A C 1
ATOM 715 O O . ILE A 1 91 ? 1.523 6.323 5.521 1.00 95.81 91 ILE A O 1
ATOM 719 N N . ASP A 1 92 ? -0.718 6.170 5.348 1.00 94.19 92 ASP A N 1
ATOM 720 C CA . ASP A 1 92 ? -1.050 7.370 6.092 1.00 94.19 92 ASP A CA 1
ATOM 721 C C . ASP A 1 92 ? -2.159 7.068 7.098 1.00 94.19 92 ASP A C 1
ATOM 723 O O . ASP A 1 92 ? -3.106 6.338 6.801 1.00 94.19 92 ASP A O 1
ATOM 727 N N . VAL A 1 93 ? -2.030 7.639 8.293 1.00 92.88 93 VAL A N 1
ATOM 728 C CA . VAL A 1 93 ? -3.026 7.537 9.359 1.00 92.88 93 VAL A CA 1
ATOM 729 C C . VAL A 1 93 ? -3.435 8.938 9.753 1.00 92.88 93 VAL A C 1
ATOM 731 O O . VAL A 1 93 ? -2.594 9.752 10.139 1.00 92.88 93 VAL A O 1
ATOM 734 N N . HIS A 1 94 ? -4.730 9.210 9.688 1.00 92.06 94 HIS A N 1
ATOM 735 C CA . HIS A 1 94 ? -5.282 10.524 9.981 1.00 92.06 94 HIS A CA 1
ATOM 736 C C . HIS A 1 94 ? -6.690 10.412 10.566 1.00 92.06 94 HIS A C 1
ATOM 738 O O . HIS A 1 94 ? -7.351 9.375 10.483 1.00 92.06 94 HIS A O 1
ATOM 744 N N . ALA A 1 95 ? -7.175 11.506 11.145 1.00 91.00 95 ALA A N 1
ATOM 745 C CA . ALA A 1 95 ? -8.569 11.608 11.551 1.00 91.00 95 ALA A CA 1
ATOM 746 C C . ALA A 1 95 ? -9.503 11.500 10.334 1.00 91.00 95 ALA A C 1
ATOM 748 O O . ALA A 1 95 ? -9.227 12.041 9.255 1.00 91.00 95 ALA A O 1
ATOM 749 N N . PHE A 1 96 ? -10.620 10.792 10.487 1.00 89.00 96 PHE A N 1
ATOM 750 C CA . PHE A 1 96 ? -11.584 10.595 9.412 1.00 89.00 96 PHE A CA 1
ATOM 751 C C . PHE A 1 96 ? -12.150 11.944 8.947 1.00 89.00 96 PHE A C 1
ATOM 753 O O . PHE A 1 96 ? -12.573 12.773 9.749 1.00 89.00 96 PHE A O 1
ATOM 760 N N . GLY A 1 97 ? -12.128 12.183 7.633 1.00 86.88 97 GLY A N 1
ATOM 761 C CA . GLY A 1 97 ? -12.520 13.467 7.041 1.00 86.88 97 GLY A CA 1
ATOM 762 C C . GLY A 1 97 ? -11.462 14.576 7.125 1.00 86.88 97 GLY A C 1
ATOM 763 O O . GLY A 1 97 ? -11.681 15.646 6.561 1.00 86.88 97 GLY A O 1
ATOM 764 N N . LYS A 1 98 ? -10.303 14.330 7.756 1.00 88.81 98 LYS A N 1
ATOM 765 C CA . LYS A 1 98 ? -9.198 15.296 7.885 1.00 88.81 98 LYS A CA 1
ATOM 766 C C . LYS A 1 98 ? -7.871 14.736 7.337 1.00 88.81 98 LYS A C 1
ATOM 768 O O . LYS A 1 98 ? -6.903 14.601 8.081 1.00 88.81 98 LYS A O 1
ATOM 773 N N . PRO A 1 99 ? -7.767 14.451 6.026 1.00 84.06 99 PRO A N 1
ATOM 774 C CA . PRO A 1 99 ? -6.575 13.827 5.429 1.00 84.06 99 PRO A CA 1
ATOM 775 C C . PRO A 1 99 ? -5.292 14.675 5.512 1.00 84.06 99 PRO A C 1
ATOM 777 O O . PRO A 1 99 ? -4.200 14.191 5.233 1.00 84.06 99 PRO A O 1
ATOM 780 N N . GLN A 1 100 ? -5.394 15.957 5.875 1.00 86.69 100 GLN A N 1
ATOM 781 C CA . GLN A 1 100 ? -4.223 16.817 6.080 1.00 86.69 100 GLN A CA 1
ATOM 782 C C . GLN A 1 100 ? -3.592 16.640 7.472 1.00 86.69 100 GLN A C 1
ATOM 784 O O . GLN A 1 100 ? -2.429 16.988 7.657 1.00 86.69 100 GLN A O 1
ATOM 789 N N . GLU A 1 101 ? -4.321 16.072 8.438 1.00 87.44 101 GLU A N 1
ATOM 790 C CA . GLU A 1 101 ? -3.861 15.834 9.813 1.00 87.44 101 GLU A CA 1
ATOM 791 C C . GLU A 1 101 ? -3.188 14.460 9.937 1.00 87.44 101 GLU A C 1
ATOM 793 O O . GLU A 1 101 ? -3.622 13.583 10.689 1.00 87.44 101 GLU A O 1
ATOM 798 N N . ARG A 1 102 ? -2.126 14.268 9.153 1.00 85.31 102 ARG A N 1
ATOM 799 C CA . ARG A 1 102 ? -1.343 13.027 9.125 1.00 85.31 102 ARG A CA 1
ATOM 800 C C . ARG A 1 102 ? -0.612 12.833 10.442 1.00 85.31 102 ARG A C 1
ATOM 802 O O . ARG A 1 102 ? 0.053 13.751 10.921 1.00 85.31 102 ARG A O 1
ATOM 809 N N . ARG A 1 103 ? -0.687 11.631 11.002 1.00 83.31 103 ARG A N 1
ATOM 810 C CA . ARG A 1 103 ? -0.076 11.310 12.299 1.00 83.31 103 ARG A CA 1
ATOM 811 C C . ARG A 1 103 ? 1.169 10.459 12.166 1.00 83.31 103 ARG A C 1
ATOM 813 O O . ARG A 1 103 ? 2.154 10.720 12.847 1.00 83.31 103 ARG A O 1
ATOM 820 N N . PHE A 1 104 ? 1.127 9.445 11.307 1.00 79.62 104 PHE A N 1
ATOM 821 C CA . PHE A 1 104 ? 2.181 8.437 11.287 1.00 79.62 104 PHE A CA 1
ATOM 822 C C . PHE A 1 104 ? 2.372 7.860 9.875 1.00 79.62 104 PHE A C 1
ATOM 824 O O . PHE A 1 104 ? 1.819 6.817 9.532 1.00 79.62 104 PHE A O 1
ATOM 831 N N . PRO A 1 105 ? 3.100 8.558 8.990 1.00 88.38 105 PRO A N 1
ATOM 832 C CA . PRO A 1 105 ? 3.320 8.066 7.641 1.00 88.38 105 PRO A CA 1
ATOM 833 C C . PRO A 1 105 ? 4.337 6.918 7.635 1.00 88.38 105 PRO A C 1
ATOM 835 O O . PRO A 1 105 ? 5.372 6.990 8.297 1.00 88.38 105 PRO A O 1
ATOM 838 N N . PHE A 1 106 ? 4.088 5.895 6.823 1.00 93.38 106 PHE A N 1
ATOM 839 C CA . PHE A 1 106 ? 5.082 4.881 6.469 1.00 93.38 106 PHE A CA 1
ATOM 840 C C . PHE A 1 106 ? 5.283 4.866 4.957 1.00 93.38 106 PHE A C 1
ATOM 842 O O . PHE A 1 106 ? 4.337 5.003 4.182 1.00 93.38 106 PHE A O 1
ATOM 849 N N . PHE A 1 107 ? 6.530 4.678 4.539 1.00 95.88 107 PHE A N 1
ATOM 850 C CA . PHE A 1 107 ? 6.885 4.461 3.148 1.00 95.88 107 PHE A CA 1
ATOM 851 C C . PHE A 1 107 ? 7.970 3.392 3.068 1.00 95.88 107 PHE A C 1
ATOM 853 O O . PHE A 1 107 ? 9.011 3.518 3.715 1.00 95.88 107 PHE A O 1
ATOM 860 N N . GLY A 1 108 ? 7.731 2.350 2.278 1.00 96.31 108 GLY A N 1
ATOM 861 C CA . GLY A 1 108 ? 8.672 1.247 2.155 1.00 96.31 108 GLY A CA 1
ATOM 862 C C . GLY A 1 108 ? 8.362 0.320 0.994 1.00 96.31 108 GLY A C 1
ATOM 863 O O . GLY A 1 108 ? 7.224 0.212 0.542 1.00 96.31 108 GLY A O 1
ATOM 864 N N . GLU A 1 109 ? 9.403 -0.340 0.509 1.00 96.81 109 GLU A N 1
ATOM 865 C CA . GLU A 1 109 ? 9.303 -1.425 -0.461 1.00 96.81 109 GLU A CA 1
ATOM 866 C C . GLU A 1 109 ? 8.596 -2.642 0.152 1.00 96.81 109 GLU A C 1
ATOM 868 O O . GLU A 1 109 ? 8.783 -2.942 1.333 1.00 96.81 109 GLU A O 1
ATOM 873 N N . ILE A 1 110 ? 7.821 -3.362 -0.663 1.00 97.25 110 ILE A N 1
ATOM 874 C CA . ILE A 1 110 ? 7.073 -4.563 -0.256 1.00 97.25 110 ILE A CA 1
ATOM 875 C C . ILE A 1 110 ? 7.298 -5.770 -1.182 1.00 97.25 110 ILE A C 1
ATOM 877 O O . ILE A 1 110 ? 6.493 -6.700 -1.195 1.00 97.25 110 ILE A O 1
ATOM 881 N N . GLU A 1 111 ? 8.380 -5.776 -1.966 1.00 96.50 111 GLU A N 1
ATOM 882 C CA . GLU A 1 111 ? 8.795 -6.974 -2.711 1.00 96.50 111 GLU A CA 1
ATOM 883 C C . GLU A 1 111 ? 9.329 -8.050 -1.756 1.00 96.50 111 GLU A C 1
ATOM 885 O O . GLU A 1 111 ? 8.939 -9.218 -1.830 1.00 96.50 111 GLU A O 1
ATOM 890 N N . SER A 1 112 ? 10.183 -7.637 -0.816 1.00 96.94 112 SER A N 1
ATOM 891 C CA . SER A 1 112 ? 10.795 -8.518 0.179 1.00 96.94 112 SER A CA 1
ATOM 892 C C . SER A 1 112 ? 9.831 -8.953 1.288 1.00 96.94 112 SER A C 1
ATOM 894 O O . SER A 1 112 ? 8.923 -8.222 1.686 1.00 96.94 112 SER A O 1
ATOM 896 N N . GLU A 1 113 ? 10.091 -10.130 1.863 1.00 97.00 113 GLU A N 1
ATOM 897 C CA . GLU A 1 113 ? 9.338 -10.650 3.014 1.00 97.00 113 GLU A CA 1
ATOM 898 C C . GLU A 1 113 ? 9.455 -9.749 4.2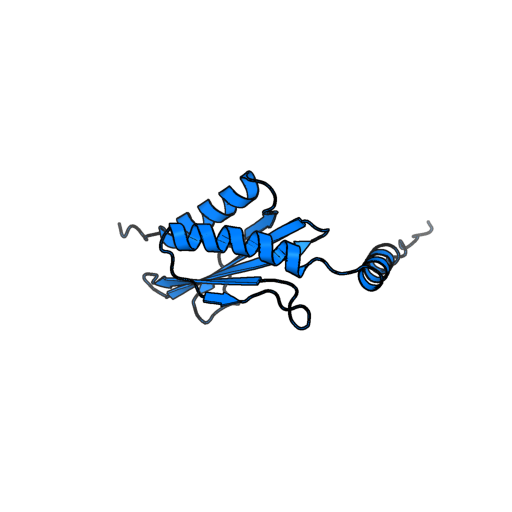53 1.00 97.00 113 GLU A C 1
ATOM 900 O O . GLU A 1 113 ? 8.488 -9.580 4.989 1.00 97.00 113 GLU A O 1
ATOM 905 N N . ASP A 1 114 ? 10.607 -9.109 4.468 1.00 97.56 114 ASP A N 1
ATOM 906 C CA . ASP A 1 114 ? 10.779 -8.128 5.546 1.00 97.56 114 ASP A CA 1
ATOM 907 C C . ASP A 1 114 ? 9.890 -6.889 5.337 1.00 97.56 114 ASP A C 1
ATOM 909 O O . ASP A 1 114 ? 9.214 -6.444 6.265 1.00 97.56 114 ASP A O 1
ATOM 913 N N . GLY A 1 115 ? 9.829 -6.367 4.106 1.00 96.88 115 GLY A N 1
ATOM 914 C CA . GLY A 1 115 ? 8.957 -5.245 3.751 1.00 96.88 115 GLY A CA 1
ATOM 915 C C . GLY A 1 115 ? 7.476 -5.569 3.947 1.00 96.88 115 GLY A C 1
ATOM 916 O O . GLY A 1 115 ? 6.743 -4.805 4.579 1.00 96.88 115 GLY A O 1
ATOM 917 N N . LYS A 1 116 ? 7.051 -6.750 3.487 1.00 98.00 116 LYS A N 1
ATOM 918 C CA . LYS A 1 116 ? 5.699 -7.276 3.714 1.00 98.00 116 LYS A CA 1
ATOM 919 C C . LYS A 1 116 ? 5.378 -7.408 5.201 1.00 98.00 116 LYS A C 1
ATOM 921 O O . LYS A 1 116 ? 4.356 -6.888 5.647 1.00 98.00 116 LYS A O 1
ATOM 926 N N . ASN A 1 117 ? 6.267 -8.024 5.981 1.00 97.69 117 ASN A N 1
ATOM 927 C CA . ASN A 1 117 ? 6.086 -8.194 7.423 1.00 97.69 117 ASN A CA 1
ATOM 928 C C . ASN A 1 117 ? 5.964 -6.852 8.148 1.00 97.69 117 ASN A C 1
ATOM 930 O O . ASN A 1 117 ? 5.097 -6.706 9.004 1.00 97.69 117 ASN A O 1
ATOM 934 N N . LYS A 1 118 ? 6.764 -5.843 7.784 1.00 97.38 118 LYS A N 1
ATOM 935 C CA . LYS A 1 118 ? 6.647 -4.488 8.351 1.00 97.38 118 LYS A CA 1
ATOM 936 C C . LYS A 1 118 ? 5.275 -3.869 8.099 1.00 97.38 118 LYS A C 1
ATOM 938 O O . LYS A 1 118 ? 4.705 -3.278 9.012 1.00 97.38 118 LYS A O 1
ATOM 943 N N . VAL A 1 119 ? 4.730 -4.027 6.892 1.00 97.06 119 VAL A N 1
ATOM 944 C CA . VAL A 1 119 ? 3.375 -3.553 6.574 1.00 97.06 119 VAL A CA 1
ATOM 945 C C . VAL A 1 119 ? 2.323 -4.288 7.402 1.00 97.06 119 VAL A C 1
ATOM 947 O O . VAL A 1 119 ? 1.440 -3.640 7.959 1.00 97.06 119 VAL A O 1
ATOM 950 N N . LEU A 1 120 ? 2.428 -5.613 7.533 1.00 97.50 120 LEU A N 1
ATOM 951 C CA . LEU A 1 120 ? 1.496 -6.400 8.346 1.00 97.50 120 LEU A CA 1
ATOM 952 C C . LEU A 1 120 ? 1.554 -6.016 9.827 1.00 97.50 120 LEU A C 1
ATOM 954 O O . LEU A 1 120 ? 0.506 -5.837 10.443 1.00 97.50 120 LEU A O 1
ATOM 958 N N . HIS A 1 121 ? 2.754 -5.823 10.379 1.00 96.50 121 HIS A N 1
ATOM 959 C CA . HIS A 1 121 ? 2.930 -5.314 11.738 1.00 96.50 121 HIS A CA 1
ATOM 960 C C . HIS A 1 121 ? 2.287 -3.942 11.905 1.00 96.50 121 HIS A C 1
ATOM 962 O O . HIS A 1 121 ? 1.547 -3.738 12.859 1.00 96.50 121 HIS A O 1
ATOM 968 N N . TYR A 1 122 ? 2.482 -3.030 10.951 1.00 95.31 122 TYR A N 1
ATOM 969 C CA . TYR A 1 122 ? 1.914 -1.697 11.078 1.00 95.31 122 TYR A CA 1
ATOM 970 C C . TYR A 1 122 ? 0.374 -1.702 11.000 1.00 95.31 122 TYR A C 1
ATOM 972 O O . TYR A 1 122 ? -0.302 -0.997 11.751 1.00 95.31 122 TYR A O 1
ATOM 980 N N . ILE A 1 123 ? -0.204 -2.548 10.144 1.00 95.12 123 ILE A N 1
ATOM 981 C CA . ILE A 1 123 ? -1.656 -2.768 10.114 1.00 95.12 123 ILE A CA 1
ATOM 982 C C . ILE A 1 123 ? -2.136 -3.348 11.449 1.00 95.12 123 ILE A C 1
ATOM 984 O O . ILE A 1 123 ? -3.131 -2.871 11.990 1.00 95.12 123 ILE A O 1
ATOM 988 N N . ALA A 1 124 ? -1.441 -4.349 11.995 1.00 94.62 124 ALA A N 1
ATOM 989 C CA . ALA A 1 124 ? -1.795 -4.957 13.274 1.00 94.62 124 ALA A CA 1
ATOM 990 C C . ALA A 1 124 ? -1.740 -3.937 14.419 1.00 94.62 124 ALA A C 1
ATOM 992 O O . ALA A 1 124 ? -2.703 -3.831 15.174 1.00 94.62 124 ALA A O 1
ATOM 993 N N . ASP A 1 125 ? -0.675 -3.139 14.494 1.00 92.12 125 ASP A N 1
ATOM 994 C CA . ASP A 1 125 ? -0.526 -2.073 15.483 1.00 92.12 125 ASP A CA 1
ATOM 995 C C . ASP A 1 125 ? -1.663 -1.057 15.356 1.00 92.12 125 ASP A C 1
ATOM 997 O O . ASP A 1 125 ? -2.272 -0.690 16.356 1.00 92.12 125 ASP A O 1
ATOM 1001 N N . PHE A 1 126 ? -2.030 -0.653 14.134 1.00 91.75 126 PHE A N 1
ATOM 1002 C CA . PHE A 1 126 ? -3.178 0.226 13.925 1.00 91.75 126 PHE A CA 1
ATOM 1003 C C . PHE A 1 126 ? -4.496 -0.423 14.359 1.00 91.75 126 PHE A C 1
ATOM 1005 O O . PHE A 1 126 ? -5.304 0.224 15.013 1.00 91.75 126 PHE A O 1
ATOM 1012 N N . LEU A 1 127 ? -4.757 -1.682 14.023 1.00 90.50 127 LEU A N 1
ATOM 1013 C CA . LEU A 1 127 ? -6.026 -2.329 14.370 1.00 90.50 127 LEU A CA 1
ATOM 1014 C C . LEU A 1 127 ? -6.152 -2.611 15.872 1.00 90.50 127 LEU A C 1
ATOM 1016 O O . LEU A 1 127 ? -7.255 -2.535 16.409 1.00 90.50 127 LEU A O 1
ATOM 1020 N N . LEU A 1 128 ? -5.037 -2.922 16.535 1.00 89.12 128 LEU A N 1
ATOM 1021 C CA . LEU A 1 128 ? -4.991 -3.352 17.933 1.00 89.12 128 LEU A CA 1
ATOM 1022 C C . LEU A 1 128 ? -4.596 -2.254 18.914 1.00 89.12 128 LEU A C 1
ATOM 1024 O O . LEU A 1 128 ? -4.638 -2.517 20.113 1.00 89.12 128 LEU A O 1
ATOM 1028 N N . SER A 1 129 ? -4.218 -1.053 18.458 1.00 79.12 129 SER A N 1
ATOM 1029 C CA . SER A 1 129 ? -3.975 0.076 19.361 1.00 79.12 129 SER A CA 1
ATOM 1030 C C . SER A 1 129 ? -5.289 0.453 20.057 1.00 79.12 129 SER A C 1
ATOM 1032 O O . SER A 1 129 ? -6.032 1.329 19.619 1.00 79.12 129 SER A O 1
ATOM 1034 N N . THR A 1 130 ? -5.582 -0.222 21.157 1.00 62.72 130 THR A N 1
ATOM 1035 C CA . THR A 1 130 ? -6.521 0.234 22.166 1.00 62.72 130 THR A CA 1
ATOM 1036 C C . THR A 1 130 ? -5.787 1.257 23.010 1.00 62.72 130 THR A C 1
ATOM 1038 O O . THR A 1 130 ? -4.682 0.978 23.480 1.00 62.72 130 THR A O 1
ATOM 1041 N N . GLU A 1 131 ? -6.383 2.425 23.221 1.00 56.50 131 GLU A N 1
ATOM 1042 C CA . GLU A 1 131 ? -5.989 3.228 24.367 1.00 56.50 131 GLU A CA 1
ATOM 1043 C C . GLU A 1 131 ? -6.310 2.381 25.601 1.00 56.50 131 GLU A C 1
ATOM 1045 O O . GLU A 1 131 ? -7.465 2.090 25.903 1.00 56.50 131 GLU A O 1
ATOM 1050 N N . THR A 1 132 ? -5.285 1.869 26.278 1.00 47.25 132 THR A N 1
ATOM 1051 C CA . THR A 1 132 ? -5.456 1.470 27.670 1.00 47.25 132 THR A CA 1
ATOM 1052 C C . THR A 1 132 ? -5.773 2.749 28.421 1.00 47.25 132 THR A C 1
ATOM 1054 O O . THR A 1 132 ? -4.868 3.526 28.722 1.00 47.25 132 THR A O 1
ATOM 1057 N N . SER A 1 133 ? -7.060 2.996 28.653 1.00 41.53 133 SER A N 1
ATOM 1058 C CA . SER A 1 133 ? -7.513 3.958 29.644 1.00 41.53 133 SER A CA 1
ATOM 1059 C C . SER A 1 133 ? -7.036 3.448 31.012 1.00 41.53 133 SER A C 1
ATOM 1061 O O . SER A 1 133 ? -7.675 2.580 31.609 1.00 41.53 133 SER A O 1
ATOM 1063 N N . GLU A 1 134 ? -5.872 3.916 31.463 1.00 40.25 134 GLU A N 1
ATOM 1064 C CA . GLU A 1 134 ? -5.473 3.895 32.879 1.00 40.25 134 GLU A CA 1
ATOM 1065 C C . GLU A 1 134 ? -5.769 5.251 33.524 1.00 40.25 134 GLU A C 1
ATOM 1067 O O . GLU A 1 134 ? -5.446 6.292 32.904 1.00 40.25 134 GLU A O 1
#